Protein AF-A0A0M2U5I4-F1 (afdb_monomer)

Foldseek 3Di:
DDDDDDDPDDDDPDDDALDDDDDDDDDDDPRDGDDDDDDQPDDDDDPPDDDPDPDGDDDDPDPDDPPDDDPPPPPPPPPPDDDD

Structure (mmCIF, N/CA/C/O backbone):
data_AF-A0A0M2U5I4-F1
#
_entry.id   AF-A0A0M2U5I4-F1
#
loop_
_atom_site.group_PDB
_atom_site.id
_atom_site.type_symbol
_atom_site.label_atom_id
_atom_site.label_alt_id
_atom_site.label_comp_id
_atom_site.label_asym_id
_atom_site.label_entity_id
_atom_site.label_seq_id
_atom_site.pdbx_PDB_ins_code
_atom_site.Cartn_x
_atom_site.Cartn_y
_atom_site.Cartn_z
_atom_site.occupancy
_atom_site.B_iso_or_equiv
_atom_site.auth_seq_id
_atom_site.auth_comp_id
_atom_site.auth_asym_id
_atom_site.auth_atom_id
_atom_site.pdbx_PDB_model_num
ATOM 1 N N . MET A 1 1 ? -17.306 -0.562 28.420 1.00 63.91 1 MET A N 1
ATOM 2 C CA . MET A 1 1 ? -18.152 -1.251 27.419 1.00 63.91 1 MET A CA 1
ATOM 3 C C . MET A 1 1 ? -17.450 -2.558 27.071 1.00 63.91 1 MET A C 1
ATOM 5 O O . MET A 1 1 ? -16.229 -2.538 27.008 1.00 63.91 1 MET A O 1
ATOM 9 N N . LYS A 1 2 ? -18.156 -3.691 26.971 1.00 71.31 2 LYS A 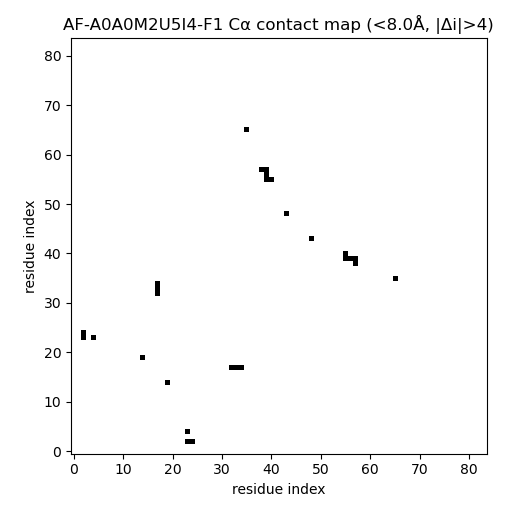N 1
ATOM 10 C CA . LYS A 1 2 ? -17.535 -4.997 26.691 1.00 71.31 2 LYS A CA 1
ATOM 11 C C . LYS A 1 2 ? -17.738 -5.321 25.213 1.00 71.31 2 LYS A C 1
ATOM 13 O O . LYS A 1 2 ? -18.879 -5.489 24.796 1.00 71.31 2 LYS A O 1
ATOM 18 N N . THR A 1 3 ? -16.652 -5.388 24.452 1.00 75.69 3 THR A N 1
ATOM 19 C CA . THR A 1 3 ? -16.677 -5.772 23.036 1.00 75.69 3 THR A CA 1
ATOM 20 C C . THR A 1 3 ? -16.162 -7.200 22.924 1.00 75.69 3 THR A C 1
ATOM 22 O O . THR A 1 3 ? -14.995 -7.462 23.204 1.00 75.69 3 THR A O 1
ATOM 25 N N . GLU A 1 4 ? -17.033 -8.132 22.546 1.00 81.75 4 GLU A N 1
ATOM 26 C CA . GLU A 1 4 ? -16.675 -9.533 22.316 1.00 81.75 4 GLU A CA 1
ATOM 27 C C . GLU A 1 4 ? -16.817 -9.850 20.831 1.00 81.75 4 GLU A C 1
ATOM 29 O O . GLU A 1 4 ? -17.865 -9.609 20.233 1.00 81.75 4 GLU A O 1
ATOM 34 N N . ILE A 1 5 ? -15.753 -10.384 20.229 1.00 76.19 5 ILE A N 1
ATOM 35 C CA . ILE A 1 5 ? -15.743 -10.788 18.823 1.00 76.19 5 ILE A CA 1
ATOM 36 C C . ILE A 1 5 ? -15.350 -12.259 18.754 1.00 76.19 5 ILE A C 1
ATOM 38 O O . ILE A 1 5 ? -14.233 -12.629 19.108 1.00 76.19 5 ILE A O 1
ATOM 42 N N . TYR A 1 6 ? -16.266 -13.091 18.261 1.00 84.19 6 TYR A N 1
ATOM 43 C CA . TYR A 1 6 ? -16.043 -14.518 18.044 1.00 84.19 6 TYR A CA 1
ATOM 44 C C . TYR A 1 6 ? -15.854 -14.784 16.556 1.00 84.19 6 TYR A C 1
ATOM 46 O O . TYR A 1 6 ? -16.809 -14.827 15.782 1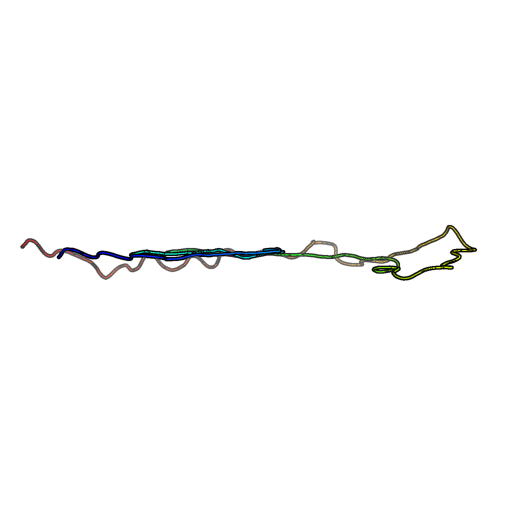.00 84.19 6 TYR A O 1
ATOM 54 N N . LEU A 1 7 ? -14.600 -14.951 16.147 1.00 73.69 7 LEU A N 1
ATOM 55 C CA . LEU A 1 7 ? -14.259 -15.283 14.771 1.00 73.69 7 LEU A CA 1
ATOM 56 C C . LEU A 1 7 ? -14.172 -16.804 14.644 1.00 73.69 7 LEU A C 1
ATOM 58 O O . LEU A 1 7 ? -13.269 -17.422 15.197 1.00 73.69 7 LEU A O 1
ATOM 62 N N . GLY A 1 8 ? -15.113 -17.409 13.916 1.00 87.00 8 GLY A N 1
ATOM 63 C CA . GLY A 1 8 ? -15.117 -18.858 13.689 1.00 87.00 8 GLY A CA 1
ATOM 64 C C . GLY A 1 8 ? -13.896 -19.334 12.894 1.00 87.00 8 GLY A C 1
ATOM 65 O O . GLY A 1 8 ? -13.269 -20.327 13.251 1.00 87.00 8 GLY A O 1
ATOM 66 N N . LYS A 1 9 ? -13.528 -18.618 11.824 1.00 87.25 9 LYS A N 1
ATOM 67 C CA . LYS A 1 9 ? -12.301 -18.869 11.058 1.00 87.25 9 LYS A CA 1
ATOM 68 C C . LYS A 1 9 ? -11.947 -17.654 10.209 1.00 87.25 9 LYS A C 1
ATOM 70 O O . LYS A 1 9 ? -12.804 -17.129 9.505 1.00 87.25 9 LYS A O 1
ATOM 75 N N . VAL A 1 10 ? -10.678 -17.262 10.217 1.00 84.81 10 VAL A N 1
ATOM 76 C CA . VAL A 1 10 ? -10.134 -16.246 9.309 1.00 84.81 10 VAL A CA 1
ATOM 77 C C . VAL A 1 10 ? -8.957 -16.871 8.570 1.00 84.81 10 VAL A C 1
ATOM 79 O O . VAL A 1 10 ? -7.981 -17.280 9.192 1.00 84.81 10 VAL A O 1
ATOM 82 N N . VAL A 1 11 ? -9.071 -17.002 7.248 1.00 89.69 11 VAL A N 1
ATOM 83 C CA . VAL A 1 11 ? -8.006 -17.538 6.388 1.00 89.69 11 VAL A CA 1
ATOM 84 C C . VAL A 1 11 ? -7.587 -16.451 5.420 1.00 89.69 11 VAL A C 1
ATOM 86 O O . VAL A 1 11 ? -8.411 -15.968 4.648 1.00 89.69 11 VAL A O 1
ATOM 89 N N . LEU A 1 12 ? -6.307 -16.091 5.448 1.00 86.19 12 LEU A N 1
ATOM 90 C CA . LEU A 1 12 ? -5.709 -15.204 4.461 1.00 86.19 12 LEU A CA 1
ATOM 91 C C . LEU A 1 12 ? -4.605 -15.951 3.729 1.00 86.19 12 LEU A C 1
ATOM 93 O O . LEU A 1 12 ? -3.701 -16.501 4.350 1.00 86.19 12 LEU A O 1
ATOM 97 N N . SER A 1 13 ? -4.686 -15.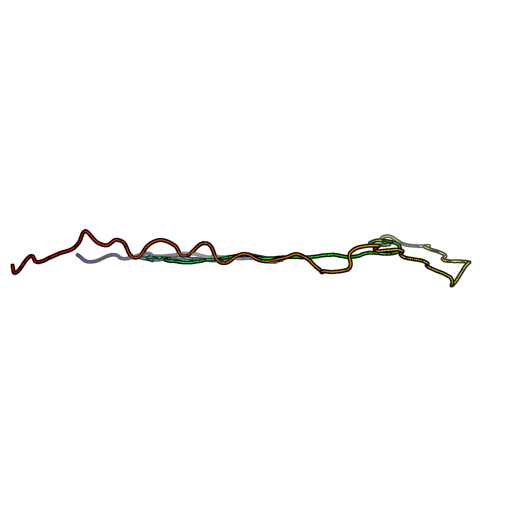949 2.403 1.00 88.88 13 SER A N 1
ATOM 98 C CA . SER A 1 13 ? -3.689 -16.586 1.541 1.00 88.88 13 SER A CA 1
ATOM 99 C C . SER A 1 13 ? -2.501 -15.671 1.252 1.00 88.88 13 SER A C 1
ATOM 101 O O . SER A 1 13 ? -1.388 -16.154 1.084 1.00 88.88 13 SER A O 1
ATOM 103 N N . SER A 1 14 ? -2.712 -14.353 1.216 1.00 88.50 14 SER A N 1
ATOM 104 C CA . SER A 1 14 ? -1.629 -13.369 1.136 1.00 88.50 14 SER A CA 1
ATOM 105 C C . SER A 1 14 ? -2.134 -11.968 1.457 1.00 88.50 14 SER A C 1
ATOM 107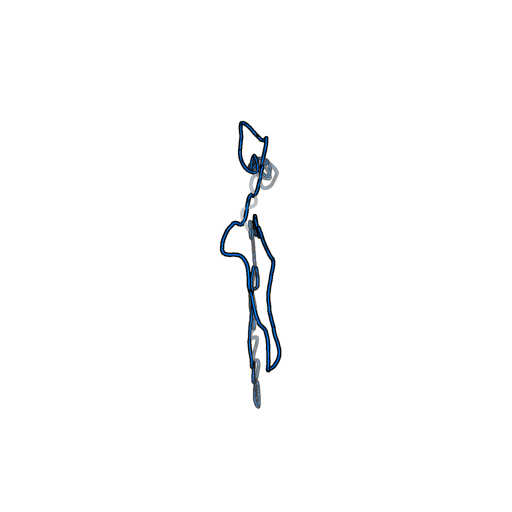 O O . SER A 1 14 ? -3.244 -11.609 1.064 1.00 88.50 14 SER A O 1
ATOM 109 N N . VAL A 1 15 ? -1.283 -11.164 2.086 1.00 85.81 15 VAL A N 1
ATOM 110 C CA . VAL A 1 15 ? -1.470 -9.723 2.270 1.00 85.81 15 VAL A CA 1
ATOM 111 C C . VAL A 1 15 ? -0.214 -9.057 1.727 1.00 85.81 15 VAL A C 1
ATOM 113 O O . VAL A 1 15 ? 0.843 -9.150 2.343 1.00 85.81 15 VAL A O 1
ATOM 116 N N . ASN A 1 16 ? -0.306 -8.462 0.538 1.00 83.62 16 ASN A N 1
ATOM 117 C CA . ASN A 1 16 ? 0.873 -8.021 -0.207 1.00 83.62 16 ASN A CA 1
ATOM 118 C C . ASN A 1 16 ? 0.875 -6.514 -0.403 1.00 83.62 16 ASN A C 1
ATOM 120 O O . ASN A 1 16 ? -0.110 -5.976 -0.899 1.00 83.62 16 ASN A O 1
ATOM 124 N N . ASN A 1 17 ? 2.031 -5.915 -0.099 1.00 82.25 17 ASN A N 1
ATOM 125 C CA . ASN A 1 17 ? 2.361 -4.490 -0.124 1.00 82.25 17 ASN A CA 1
ATOM 126 C C . ASN A 1 17 ? 1.373 -3.620 0.656 1.00 82.25 17 ASN A C 1
ATOM 128 O O . ASN A 1 17 ? 0.171 -3.664 0.431 1.00 82.25 17 ASN A O 1
ATOM 132 N N . ASN A 1 18 ? 1.892 -2.726 1.502 1.00 81.56 18 ASN A N 1
ATOM 133 C CA . ASN A 1 18 ? 1.105 -1.586 1.973 1.00 81.56 18 ASN A CA 1
ATOM 134 C C . ASN A 1 18 ? -0.251 -1.949 2.595 1.00 81.56 18 ASN A C 1
ATOM 136 O O . ASN A 1 18 ? -1.265 -1.311 2.318 1.00 81.56 18 ASN A O 1
ATOM 140 N N . ALA A 1 19 ? -0.295 -3.007 3.391 1.00 85.50 19 ALA A N 1
ATOM 141 C CA . ALA A 1 19 ? -1.555 -3.533 3.875 1.00 85.50 19 ALA A CA 1
ATOM 142 C C . ALA A 1 19 ? -1.499 -3.784 5.378 1.00 85.50 19 ALA A C 1
ATOM 144 O O . ALA A 1 19 ? -0.444 -4.057 5.948 1.00 85.50 19 ALA A O 1
ATOM 145 N N . GLY A 1 20 ? -2.661 -3.662 6.010 1.00 86.44 20 GLY A N 1
ATOM 146 C CA . GLY A 1 20 ? -2.870 -3.935 7.422 1.00 86.44 20 GLY A CA 1
ATOM 147 C C . GLY A 1 20 ? -4.123 -4.781 7.587 1.00 86.44 20 GLY A C 1
ATOM 148 O O . GLY A 1 20 ? -5.146 -4.503 6.963 1.00 86.44 20 GLY A O 1
ATOM 149 N N . LEU A 1 21 ? -4.034 -5.816 8.419 1.00 86.56 21 LEU A N 1
ATOM 150 C CA . LEU A 1 21 ? -5.181 -6.604 8.855 1.00 86.56 21 LEU A CA 1
ATOM 151 C C . LEU A 1 21 ? -5.500 -6.211 10.294 1.00 86.56 21 LEU A C 1
ATOM 153 O O . LEU A 1 21 ? -4.683 -6.422 11.187 1.00 86.56 21 LEU A O 1
ATOM 157 N N . LEU A 1 22 ? -6.673 -5.624 10.504 1.00 87.81 22 LEU A N 1
ATOM 158 C CA . LEU A 1 22 ? -7.066 -5.036 11.780 1.00 87.81 22 LEU A CA 1
ATOM 159 C C . LEU A 1 22 ? -8.407 -5.632 12.199 1.00 87.81 22 LEU A C 1
ATOM 161 O O . LEU A 1 22 ? -9.370 -5.586 11.436 1.00 87.81 22 LEU A O 1
ATOM 165 N N . TYR A 1 23 ? -8.455 -6.213 13.395 1.00 82.56 23 TYR A N 1
ATOM 166 C CA . TYR A 1 23 ? -9.653 -6.824 13.968 1.00 82.56 23 TYR A CA 1
ATOM 167 C C . TYR A 1 23 ? -9.788 -6.420 15.436 1.00 82.56 23 TYR A C 1
ATOM 169 O O . TYR A 1 23 ? -8.787 -6.162 16.104 1.00 82.56 23 TYR A O 1
ATOM 177 N N . GLY A 1 24 ? -11.016 -6.373 15.951 1.00 82.50 24 GLY A N 1
ATOM 178 C CA . GLY A 1 24 ? -11.267 -5.803 17.275 1.00 82.50 24 GLY A CA 1
ATOM 179 C C . GLY A 1 24 ? -11.435 -4.289 17.241 1.00 82.50 24 GLY A C 1
ATOM 180 O O . GLY A 1 24 ? -11.560 -3.674 16.181 1.00 82.50 24 GLY A O 1
ATOM 181 N N . GLU A 1 25 ? -11.436 -3.688 18.422 1.00 84.44 25 GLU A N 1
ATOM 182 C CA . GLU A 1 25 ? -11.487 -2.239 18.580 1.00 84.44 25 GLU A CA 1
ATOM 183 C C . GLU A 1 25 ? -10.097 -1.649 18.324 1.00 84.44 25 GLU A C 1
ATOM 185 O O . GLU A 1 25 ? -9.146 -1.938 19.046 1.00 84.44 25 GLU A O 1
ATOM 190 N N . ASN A 1 26 ? -9.962 -0.852 17.263 1.00 83.50 26 ASN A N 1
ATOM 191 C CA . ASN A 1 26 ? -8.681 -0.288 16.854 1.00 83.50 26 ASN A CA 1
ATOM 192 C C . ASN A 1 26 ? -8.821 1.197 16.533 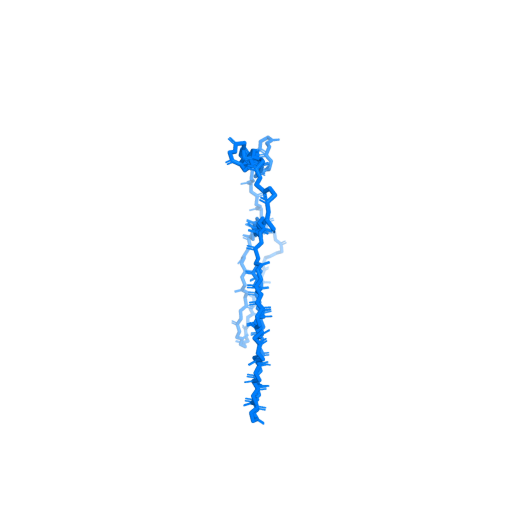1.00 83.50 26 ASN A C 1
ATOM 194 O O . ASN A 1 26 ? -9.755 1.612 15.852 1.00 83.50 26 ASN A O 1
ATOM 198 N N . THR A 1 27 ? -7.836 1.983 16.963 1.00 88.25 27 THR A N 1
ATOM 199 C CA . THR A 1 27 ? -7.680 3.382 16.553 1.00 88.25 27 THR A CA 1
ATOM 200 C C . THR A 1 27 ? -6.347 3.533 15.832 1.00 88.25 27 THR A C 1
ATOM 202 O O . THR A 1 27 ? -5.293 3.552 16.462 1.00 88.25 27 THR A O 1
ATOM 205 N N . LEU A 1 28 ? -6.384 3.650 14.503 1.00 83.75 28 LEU A N 1
ATOM 206 C CA . LEU A 1 28 ? -5.191 3.908 13.698 1.00 83.75 28 LEU A CA 1
ATOM 207 C C . LEU A 1 28 ? -5.037 5.408 13.487 1.00 83.75 28 LEU A C 1
ATOM 209 O O . LEU A 1 28 ? -5.836 6.031 12.791 1.00 83.75 28 LEU A O 1
ATOM 213 N N . ARG A 1 29 ? -3.980 5.986 14.054 1.00 84.50 29 ARG A N 1
ATOM 214 C CA . ARG A 1 29 ? -3.595 7.382 13.821 1.00 84.50 29 ARG A CA 1
ATOM 215 C C . ARG A 1 29 ? -2.238 7.418 13.135 1.00 84.50 29 ARG A C 1
ATOM 217 O O . ARG A 1 29 ? -1.327 6.703 13.532 1.00 84.50 29 ARG A O 1
ATOM 224 N N . GLY A 1 30 ? -2.111 8.246 12.101 1.00 76.38 30 GLY A N 1
ATOM 225 C CA . GLY A 1 30 ? -0.838 8.447 11.403 1.00 76.38 30 GLY A CA 1
ATOM 226 C C . GLY A 1 30 ? -0.358 7.260 10.561 1.00 76.38 30 GLY A C 1
ATOM 227 O O . GLY A 1 30 ? 0.810 7.236 10.186 1.00 76.38 30 GLY A O 1
ATOM 228 N N . TRP A 1 31 ? -1.224 6.291 10.243 1.00 83.38 31 TRP A N 1
ATOM 229 C CA . TRP A 1 31 ? -0.863 5.198 9.339 1.00 83.38 31 TRP A CA 1
ATOM 230 C C . TRP A 1 31 ? -0.520 5.758 7.954 1.00 83.38 31 TRP A C 1
ATOM 232 O O . TRP A 1 31 ? -1.349 6.407 7.314 1.00 83.38 31 TRP A O 1
ATOM 242 N N . GLN A 1 32 ? 0.711 5.522 7.501 1.00 77.56 32 GLN A N 1
ATOM 243 C CA . GLN A 1 32 ? 1.199 5.970 6.204 1.00 77.56 32 GLN A CA 1
ATOM 244 C C . GLN A 1 32 ? 1.862 4.823 5.461 1.00 77.56 32 GLN A C 1
ATOM 246 O O . GLN A 1 32 ? 2.577 4.001 6.026 1.00 77.56 32 GLN A O 1
ATOM 251 N N . ILE A 1 33 ? 1.637 4.820 4.160 1.00 80.38 33 ILE A N 1
ATOM 252 C CA . ILE A 1 33 ? 2.084 3.804 3.227 1.00 80.38 33 ILE A CA 1
ATOM 253 C C . ILE A 1 33 ? 2.844 4.518 2.113 1.00 80.38 33 ILE A C 1
ATOM 255 O O . ILE A 1 33 ? 2.388 5.552 1.622 1.00 80.38 33 ILE A O 1
ATOM 259 N N . ARG A 1 34 ? 3.998 3.981 1.712 1.00 76.88 34 ARG A N 1
ATOM 260 C CA . ARG A 1 34 ? 4.837 4.555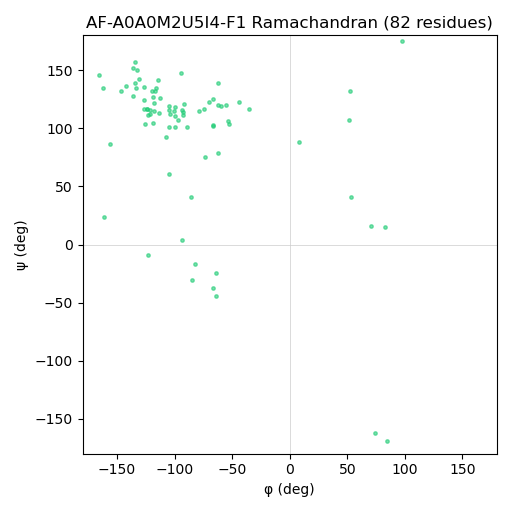 0.653 1.00 76.88 34 ARG A CA 1
ATOM 261 C C . ARG A 1 34 ? 5.433 3.426 -0.177 1.00 76.88 34 ARG A C 1
ATOM 263 O O . ARG A 1 34 ? 5.898 2.431 0.370 1.00 76.88 34 ARG A O 1
ATOM 270 N N . THR A 1 35 ? 5.438 3.571 -1.495 1.00 78.00 35 THR A N 1
ATOM 271 C CA . THR A 1 35 ? 6.085 2.609 -2.395 1.00 78.00 35 THR A CA 1
ATOM 272 C C . THR A 1 35 ? 6.652 3.336 -3.595 1.00 78.00 35 THR A C 1
ATOM 274 O O . THR A 1 35 ? 5.938 4.106 -4.232 1.00 78.00 35 THR A O 1
ATOM 277 N N . LYS A 1 36 ? 7.911 3.037 -3.917 1.00 76.62 36 LYS A N 1
ATOM 278 C CA . LYS A 1 36 ? 8.488 3.253 -5.242 1.00 76.62 36 LYS A CA 1
ATOM 279 C C . LYS A 1 36 ? 8.813 1.891 -5.839 1.00 76.62 36 LYS A C 1
ATOM 281 O O . LYS A 1 36 ? 9.251 0.990 -5.127 1.00 76.62 36 LYS A O 1
ATOM 286 N N . GLY A 1 37 ? 8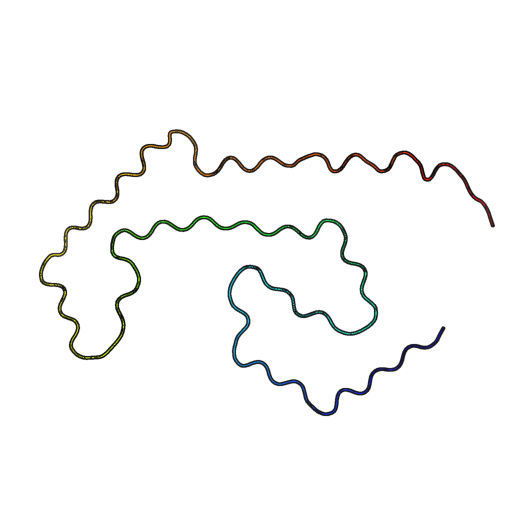.582 1.744 -7.136 1.00 75.88 37 GLY A N 1
ATOM 287 C CA . GLY A 1 37 ? 8.954 0.557 -7.886 1.00 75.88 37 GLY A CA 1
ATOM 288 C C . GLY A 1 37 ? 9.572 0.961 -9.212 1.00 75.88 37 GLY A C 1
ATOM 289 O O . GLY A 1 37 ? 8.959 1.708 -9.965 1.00 75.88 37 GLY A O 1
ATOM 290 N N . ASN A 1 38 ? 10.752 0.415 -9.492 1.00 66.88 38 ASN A N 1
ATOM 291 C CA . ASN A 1 38 ? 11.480 0.608 -10.736 1.00 66.88 38 ASN A CA 1
ATOM 292 C C . ASN A 1 38 ? 11.732 -0.773 -11.340 1.00 66.88 38 ASN A C 1
ATOM 294 O O . ASN A 1 38 ? 12.471 -1.576 -10.772 1.00 66.88 38 ASN A O 1
ATOM 298 N N . ALA A 1 39 ? 11.091 -1.082 -12.464 1.00 69.69 39 ALA A N 1
ATOM 299 C CA . ALA A 1 39 ? 11.248 -2.372 -13.121 1.00 69.69 39 ALA A CA 1
ATOM 300 C C . ALA A 1 39 ? 11.755 -2.161 -14.546 1.00 69.69 39 ALA A C 1
ATOM 302 O O . ALA A 1 39 ? 11.030 -1.650 -15.390 1.00 69.69 39 ALA A O 1
ATOM 303 N N . ALA A 1 40 ? 12.993 -2.582 -14.811 1.00 68.38 40 ALA A N 1
ATOM 304 C CA . ALA A 1 40 ? 13.594 -2.453 -16.138 1.00 68.38 40 ALA A CA 1
ATOM 305 C C . ALA A 1 40 ? 12.900 -3.341 -17.191 1.00 68.38 40 ALA A C 1
ATOM 307 O O . ALA A 1 40 ? 12.729 -2.925 -18.328 1.00 68.38 40 ALA A O 1
ATOM 308 N N . LEU A 1 41 ? 12.487 -4.555 -16.803 1.00 74.81 41 LEU A N 1
ATOM 309 C CA . LEU A 1 41 ? 11.829 -5.533 -17.685 1.00 74.81 41 LEU A CA 1
ATOM 310 C C . LEU A 1 41 ? 10.446 -5.988 -17.164 1.00 74.81 41 LEU A C 1
ATOM 312 O O . LEU A 1 41 ? 9.707 -6.669 -17.868 1.00 74.81 41 LEU A O 1
ATOM 316 N N . GLY A 1 42 ? 10.071 -5.617 -15.934 1.00 75.75 42 GLY A N 1
ATOM 317 C CA . GLY A 1 42 ? 8.815 -6.051 -15.309 1.00 75.75 42 GLY A CA 1
ATOM 318 C C . GLY A 1 42 ? 8.817 -7.511 -14.834 1.00 75.75 42 GLY A C 1
ATOM 319 O O . GLY A 1 42 ? 9.866 -8.123 -14.634 1.00 75.75 42 GLY A O 1
ATOM 320 N N . ARG A 1 43 ? 7.618 -8.067 -14.604 1.00 77.94 43 ARG A N 1
ATOM 321 C CA . ARG A 1 43 ? 7.417 -9.443 -14.115 1.00 77.94 43 ARG A CA 1
ATOM 322 C C . ARG A 1 43 ? 7.217 -10.404 -15.293 1.00 77.94 43 ARG A C 1
ATOM 324 O O . ARG A 1 43 ? 6.188 -10.330 -15.957 1.00 77.94 43 ARG A O 1
ATOM 331 N N . VAL A 1 44 ? 8.130 -11.352 -15.496 1.00 78.12 44 VAL A N 1
ATOM 332 C CA . VAL A 1 44 ? 8.002 -12.433 -16.495 1.00 78.12 44 VAL A CA 1
ATOM 333 C C . VAL A 1 44 ? 7.349 -13.651 -15.834 1.00 78.12 44 VAL A C 1
ATOM 335 O O . VAL A 1 44 ? 7.867 -14.144 -14.839 1.00 78.12 44 VAL A O 1
ATOM 338 N N . ASN A 1 45 ? 6.196 -14.110 -16.334 1.00 85.62 45 ASN A N 1
ATOM 339 C CA . ASN A 1 45 ? 5.437 -15.224 -15.738 1.00 85.62 45 ASN A CA 1
ATOM 340 C C . ASN A 1 45 ? 4.965 -16.213 -16.806 1.00 85.62 45 ASN A C 1
ATOM 342 O O . ASN A 1 45 ? 4.809 -15.829 -17.962 1.00 85.62 45 ASN A O 1
ATOM 346 N N . GLY A 1 46 ? 4.693 -17.455 -16.400 1.00 84.81 46 GLY A N 1
ATOM 347 C CA . GLY A 1 46 ? 4.304 -18.556 -17.288 1.00 84.81 46 GLY A CA 1
ATOM 348 C C . GLY A 1 46 ? 5.481 -19.460 -17.670 1.00 84.81 46 GLY A C 1
ATOM 349 O O . GLY A 1 46 ? 6.629 -19.184 -17.313 1.00 84.81 46 GLY A O 1
ATOM 350 N N . ASP A 1 47 ? 5.186 -20.533 -18.399 1.00 87.12 47 ASP A N 1
ATOM 351 C CA . ASP A 1 47 ? 6.169 -21.542 -18.803 1.00 87.12 47 ASP A CA 1
ATOM 352 C C . ASP A 1 47 ? 6.736 -21.243 -20.201 1.00 87.12 47 ASP A C 1
ATOM 354 O O . ASP A 1 47 ? 6.042 -20.707 -21.063 1.00 87.12 47 ASP A O 1
ATOM 358 N N . GLY A 1 48 ? 8.006 -21.584 -20.445 1.00 83.06 48 GLY A N 1
ATOM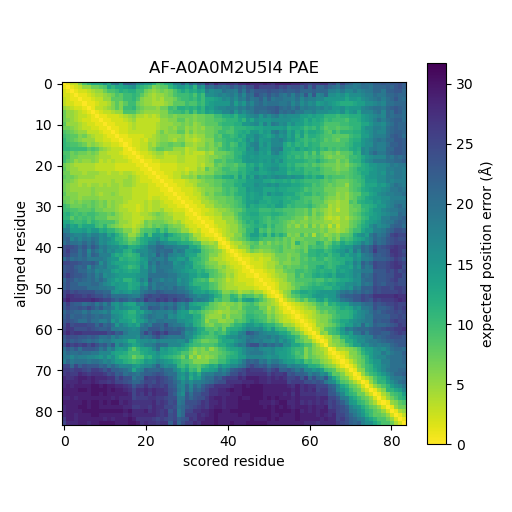 359 C CA . GLY A 1 48 ? 8.651 -21.398 -21.757 1.00 83.06 48 GLY A CA 1
ATOM 360 C C . GLY A 1 48 ? 9.209 -19.994 -22.030 1.00 83.06 48 GLY A C 1
ATOM 361 O O . GLY A 1 48 ? 9.532 -19.669 -23.170 1.00 83.06 48 GLY A O 1
ATOM 362 N N . ASN A 1 49 ? 9.350 -19.158 -21.000 1.00 82.88 49 ASN A N 1
ATOM 363 C CA . ASN A 1 49 ? 9.942 -17.829 -21.137 1.00 82.88 49 ASN A CA 1
ATOM 364 C C . ASN A 1 49 ? 11.438 -17.907 -21.494 1.00 82.88 49 ASN A C 1
ATOM 366 O O . ASN A 1 49 ? 12.228 -18.501 -20.761 1.00 82.88 49 ASN A O 1
ATOM 370 N N . LEU A 1 50 ? 11.838 -17.256 -22.591 1.00 80.81 50 LEU A N 1
ATOM 371 C CA . LEU A 1 50 ? 13.231 -17.154 -23.035 1.00 80.81 50 LEU A CA 1
ATOM 372 C C . LEU A 1 50 ? 13.650 -15.685 -23.126 1.00 80.81 50 LEU A C 1
ATOM 374 O O . LEU A 1 50 ? 13.148 -14.934 -23.958 1.00 80.81 50 LEU A O 1
ATOM 378 N N . ILE A 1 51 ? 14.617 -15.285 -22.300 1.00 76.44 51 ILE A N 1
ATOM 379 C CA . ILE A 1 51 ? 15.247 -13.963 -22.376 1.00 76.44 51 ILE A CA 1
ATOM 380 C C . ILE A 1 51 ? 16.580 -14.125 -23.109 1.00 76.44 51 ILE A C 1
ATOM 382 O O . ILE A 1 51 ? 17.569 -14.585 -22.540 1.00 76.44 51 ILE A O 1
ATOM 386 N N . ALA A 1 52 ? 16.596 -13.771 -24.393 1.00 73.81 52 ALA A N 1
ATOM 387 C CA . ALA A 1 52 ? 17.757 -13.958 -25.265 1.00 73.81 52 ALA A CA 1
ATOM 388 C C . ALA A 1 52 ? 18.824 -12.849 -25.135 1.00 73.81 52 ALA A C 1
ATOM 390 O O . ALA A 1 52 ? 19.968 -13.052 -25.535 1.00 73.81 52 ALA A O 1
ATOM 391 N N . SER A 1 53 ? 18.477 -11.693 -24.555 1.00 72.31 53 SER A N 1
ATOM 392 C CA . SER A 1 53 ? 19.387 -10.561 -24.329 1.00 72.31 53 SER A CA 1
ATOM 393 C C . SER A 1 53 ? 19.493 -10.237 -22.841 1.00 72.31 53 SER A C 1
ATOM 395 O O . SER A 1 53 ? 18.485 -10.124 -22.152 1.00 72.31 53 SER A O 1
ATOM 397 N N . ARG A 1 54 ? 20.722 -10.077 -22.337 1.00 62.72 54 ARG A N 1
ATOM 398 C CA . ARG A 1 54 ? 21.009 -9.807 -20.914 1.00 62.72 54 ARG A CA 1
ATOM 399 C C . ARG A 1 54 ? 21.125 -8.315 -20.587 1.00 62.72 54 ARG A C 1
ATOM 401 O O . ARG A 1 54 ? 21.479 -7.971 -19.463 1.00 62.72 54 ARG A O 1
ATOM 408 N N . LEU A 1 55 ? 20.890 -7.438 -21.562 1.00 75.50 55 LEU A N 1
ATOM 409 C CA . LEU A 1 55 ? 21.054 -5.997 -21.392 1.00 75.50 55 LEU A CA 1
ATOM 410 C C . LEU A 1 55 ? 19.701 -5.341 -21.138 1.00 75.50 55 LEU A C 1
ATOM 412 O O . LEU A 1 55 ? 18.870 -5.256 -22.037 1.00 75.50 55 LEU A O 1
ATOM 416 N N . ASN A 1 56 ? 19.519 -4.855 -19.913 1.00 71.56 56 ASN A N 1
ATOM 417 C CA . ASN A 1 56 ? 18.367 -4.065 -19.503 1.00 71.56 56 ASN A CA 1
ATOM 418 C C . ASN A 1 56 ? 18.858 -2.683 -19.081 1.00 71.56 56 ASN A C 1
ATOM 420 O O . ASN A 1 56 ? 19.589 -2.563 -18.099 1.00 71.56 56 ASN A O 1
ATOM 424 N N . PHE A 1 57 ? 18.457 -1.653 -19.822 1.00 67.38 57 PHE A N 1
ATOM 425 C CA . PHE A 1 57 ? 18.742 -0.263 -19.484 1.00 67.38 57 PHE A CA 1
ATOM 426 C C . PHE A 1 57 ? 17.478 0.382 -18.932 1.00 67.38 57 PHE A C 1
ATOM 428 O O . PHE A 1 57 ? 16.466 0.464 -19.623 1.00 67.38 57 PHE A O 1
ATOM 435 N N . LEU A 1 58 ? 17.552 0.849 -17.690 1.00 69.25 58 LEU A N 1
ATOM 436 C CA . LEU A 1 58 ? 16.527 1.686 -17.088 1.00 69.25 58 LEU A CA 1
ATOM 437 C C . LEU A 1 58 ? 17.139 3.064 -16.855 1.00 69.25 58 LEU A C 1
ATOM 439 O O . LEU A 1 58 ? 18.065 3.198 -16.060 1.00 69.25 58 LEU A O 1
ATOM 443 N N . ASN A 1 59 ? 16.649 4.064 -17.583 1.00 70.94 59 ASN A N 1
ATOM 444 C CA . ASN A 1 59 ? 17.031 5.455 -17.384 1.00 70.94 59 ASN A CA 1
ATOM 445 C C . ASN A 1 59 ? 15.965 6.119 -16.504 1.00 70.94 59 ASN A C 1
ATOM 447 O O . ASN A 1 59 ? 14.855 6.342 -16.982 1.00 70.94 59 ASN A O 1
ATOM 451 N N . ASP A 1 60 ? 16.296 6.389 -15.241 1.00 65.88 60 ASP A N 1
ATOM 452 C CA . ASP A 1 60 ? 15.463 7.138 -14.287 1.00 65.88 60 ASP A CA 1
ATOM 453 C C . ASP A 1 60 ? 16.123 8.517 -14.086 1.00 65.88 60 ASP A C 1
ATOM 455 O O . ASP A 1 60 ? 17.103 8.621 -13.348 1.00 65.88 60 ASP A O 1
ATOM 459 N N . PRO A 1 61 ? 15.735 9.554 -14.857 1.00 60.81 61 PRO A N 1
ATOM 460 C CA . PRO A 1 61 ? 16.421 10.844 -14.863 1.00 60.81 61 PRO A CA 1
ATOM 461 C C . PRO A 1 61 ? 15.916 11.788 -13.758 1.00 60.81 61 PRO A C 1
ATOM 463 O O . PRO A 1 61 ? 15.736 12.986 -13.992 1.00 60.81 61 PRO A O 1
ATOM 466 N N . ASP A 1 62 ? 15.672 11.279 -12.554 1.00 67.31 62 ASP A N 1
ATOM 467 C CA . ASP A 1 62 ? 15.340 12.071 -11.375 1.00 67.31 62 ASP A CA 1
ATOM 468 C C . ASP A 1 62 ? 16.578 12.260 -10.469 1.00 67.31 62 ASP A C 1
ATOM 470 O O . ASP A 1 62 ? 17.152 11.323 -9.928 1.00 67.31 62 ASP A O 1
ATOM 474 N N . ILE A 1 63 ? 17.013 13.516 -10.270 1.00 63.06 63 ILE A N 1
ATOM 475 C CA . ILE A 1 63 ? 18.110 13.860 -9.328 1.00 63.06 63 ILE A CA 1
ATOM 476 C C . ILE A 1 63 ? 17.714 13.521 -7.876 1.00 63.06 63 ILE A C 1
ATOM 478 O O . ILE A 1 63 ? 18.572 13.286 -7.025 1.00 63.06 63 ILE A O 1
ATOM 482 N N . PHE A 1 64 ? 16.409 13.486 -7.597 1.00 64.31 64 PHE A N 1
ATOM 483 C CA . PHE A 1 64 ? 15.835 13.120 -6.309 1.00 64.31 64 PHE A CA 1
ATOM 484 C C . PHE A 1 64 ? 14.796 12.016 -6.504 1.00 64.31 64 PHE A C 1
ATOM 486 O O . PHE A 1 64 ? 13.753 12.258 -7.108 1.00 64.31 64 PHE A O 1
ATOM 493 N N . ASP A 1 65 ? 15.052 10.842 -5.931 1.00 67.69 65 ASP A N 1
ATOM 494 C CA . ASP A 1 65 ? 14.060 9.776 -5.805 1.00 67.69 65 ASP A CA 1
ATOM 495 C C . ASP A 1 65 ? 12.872 10.254 -4.939 1.00 67.69 65 ASP A C 1
ATOM 497 O O . ASP A 1 65 ? 13.095 10.956 -3.949 1.00 67.69 65 ASP A O 1
ATOM 501 N N . THR A 1 66 ? 11.634 9.906 -5.336 1.00 71.94 66 THR A N 1
ATOM 502 C CA . THR A 1 66 ? 10.346 10.096 -4.633 1.00 71.94 66 THR A CA 1
ATOM 503 C C . THR A 1 66 ? 10.474 10.946 -3.379 1.00 71.94 66 THR A C 1
ATOM 505 O O . THR A 1 66 ? 10.677 10.442 -2.273 1.00 71.94 66 THR A O 1
ATOM 508 N N . VAL A 1 67 ? 10.347 12.262 -3.538 1.00 71.12 67 VAL A N 1
ATOM 509 C CA . VAL A 1 67 ? 10.427 13.187 -2.407 1.00 71.12 67 VAL A CA 1
ATOM 510 C C . VAL A 1 67 ? 9.232 12.945 -1.503 1.00 71.12 67 VAL A C 1
ATOM 512 O O . VAL A 1 67 ? 8.121 13.395 -1.801 1.00 71.12 67 VAL A O 1
ATOM 515 N N . ILE A 1 68 ? 9.444 12.260 -0.377 1.00 71.50 68 ILE A N 1
ATOM 516 C CA . ILE A 1 68 ? 8.339 12.044 0.538 1.00 71.50 68 ILE A CA 1
ATOM 517 C C . ILE A 1 68 ? 8.238 13.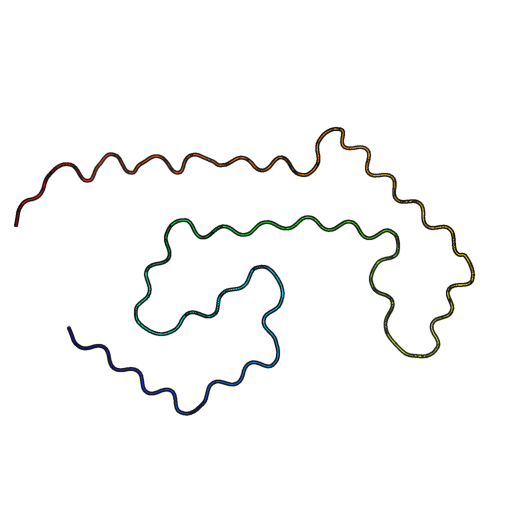183 1.544 1.00 71.50 68 ILE A C 1
ATOM 519 O O . ILE A 1 68 ? 8.941 13.234 2.552 1.00 71.50 68 ILE A O 1
ATOM 523 N N . LYS A 1 69 ? 7.291 14.082 1.289 1.00 71.56 69 LYS A N 1
ATOM 524 C CA . LYS A 1 69 ? 6.933 15.136 2.232 1.00 71.56 69 LYS A CA 1
ATOM 525 C C . LYS A 1 69 ? 6.133 14.526 3.376 1.00 71.56 69 LYS A C 1
ATOM 527 O O . LYS A 1 69 ? 5.016 14.052 3.180 1.00 71.56 69 LYS A O 1
ATOM 532 N N . THR A 1 70 ? 6.663 14.585 4.592 1.00 66.06 70 THR A N 1
ATOM 533 C CA . THR A 1 70 ? 5.794 14.614 5.766 1.00 66.06 70 THR A CA 1
ATOM 534 C C . THR A 1 70 ? 5.048 15.937 5.697 1.00 66.06 70 THR A C 1
ATOM 536 O O . THR A 1 70 ? 5.611 16.989 5.992 1.00 66.06 70 THR A O 1
ATOM 539 N N . GLN A 1 71 ? 3.785 15.920 5.271 1.00 55.22 71 GLN A N 1
ATOM 540 C CA . GLN A 1 71 ? 2.909 16.970 5.763 1.00 55.22 71 GLN A CA 1
ATOM 541 C C . GLN A 1 71 ? 2.929 16.791 7.274 1.00 55.22 71 GLN A C 1
ATOM 543 O O . GLN A 1 71 ? 2.615 15.701 7.762 1.00 55.22 71 GLN A O 1
ATOM 548 N N . ASN A 1 72 ? 3.382 17.814 7.999 1.00 51.59 72 ASN A N 1
ATOM 549 C CA . ASN A 1 72 ? 3.018 17.928 9.395 1.00 51.59 72 ASN A CA 1
ATOM 550 C C . ASN A 1 72 ? 1.497 17.830 9.365 1.00 51.59 72 ASN A C 1
ATOM 552 O O . ASN A 1 72 ? 0.827 18.751 8.903 1.00 51.59 72 ASN A O 1
ATOM 556 N N . CYS A 1 73 ? 0.955 16.671 9.744 1.00 49.09 73 CYS A N 1
ATOM 557 C CA . CYS A 1 73 ? -0.397 16.644 10.251 1.00 49.09 73 CYS A CA 1
ATOM 558 C C . CYS A 1 73 ? -0.315 17.678 11.354 1.00 49.09 73 CYS A C 1
ATOM 560 O O . CYS A 1 73 ? 0.432 17.459 12.313 1.00 49.09 73 CYS A O 1
ATOM 562 N N . ASN A 1 74 ? -0.897 18.858 11.121 1.00 44.41 74 ASN A N 1
ATOM 563 C CA . ASN A 1 74 ? -0.955 19.881 12.138 1.00 44.41 74 ASN A CA 1
ATOM 564 C C . ASN A 1 74 ? -1.348 19.133 13.396 1.00 44.41 74 ASN A C 1
ATOM 566 O O . ASN A 1 74 ? -2.348 18.408 13.396 1.00 44.41 74 ASN A O 1
ATOM 570 N N . GLN A 1 75 ? -0.502 19.244 14.422 1.00 47.06 75 GLN A N 1
ATOM 571 C CA . GLN A 1 75 ? -0.951 19.053 15.782 1.00 47.06 75 GLN A CA 1
ATOM 572 C C . GLN A 1 75 ? -2.360 19.622 15.801 1.00 47.06 75 GLN A C 1
ATOM 574 O O . GLN A 1 75 ? -2.551 20.788 15.444 1.00 47.06 75 GLN A O 1
ATOM 579 N N . ALA A 1 76 ? -3.342 18.765 16.066 1.00 43.38 76 ALA A N 1
ATOM 580 C CA . ALA A 1 76 ? -4.679 19.207 16.373 1.00 43.38 76 ALA A CA 1
ATOM 581 C C . ALA A 1 76 ? -4.545 20.031 17.659 1.00 43.38 76 ALA A C 1
ATOM 583 O O . ALA A 1 76 ? -4.747 19.547 18.765 1.00 43.38 76 ALA A O 1
ATOM 584 N N . GLY A 1 77 ? -4.096 21.274 17.516 1.00 49.09 77 GLY A N 1
ATOM 585 C CA . GLY A 1 77 ? -4.216 22.314 18.504 1.00 49.09 77 GLY A CA 1
ATOM 586 C C . GLY A 1 77 ? -5.669 22.732 18.484 1.00 49.09 77 GLY A C 1
ATOM 587 O O . GLY A 1 77 ? -6.011 23.735 17.872 1.00 49.09 77 GLY A O 1
ATOM 588 N N . SER A 1 78 ? -6.527 21.897 19.064 1.00 49.09 78 SER A N 1
ATOM 589 C CA . SER A 1 78 ? -7.795 22.326 19.655 1.00 49.09 78 SER A CA 1
ATOM 590 C C . SER A 1 78 ? -8.397 21.311 20.630 1.00 49.09 78 SER A C 1
ATOM 592 O O . SER A 1 78 ? -9.569 21.436 20.931 1.00 49.09 78 SER A O 1
ATOM 594 N N . ASP A 1 79 ? -7.614 20.412 21.237 1.00 50.28 79 ASP A N 1
ATOM 595 C CA . ASP A 1 79 ? -8.051 19.772 22.489 1.00 50.28 79 ASP A CA 1
ATOM 596 C C . ASP A 1 79 ? -7.281 20.391 23.661 1.00 50.28 79 ASP A C 1
ATOM 598 O O . ASP A 1 79 ? -6.510 19.759 24.383 1.00 50.28 79 ASP A O 1
ATOM 602 N N . SER A 1 80 ? -7.478 21.702 23.804 1.00 50.34 80 SER A N 1
ATOM 603 C CA . SER A 1 80 ? -7.249 22.414 25.053 1.00 50.34 80 SER A CA 1
ATOM 604 C C . SER A 1 80 ? -8.324 21.986 26.053 1.00 50.34 80 SER A C 1
ATOM 606 O O . SER A 1 80 ? -9.503 22.185 25.796 1.00 50.34 80 SER A O 1
ATOM 608 N N . ALA A 1 81 ? -7.884 21.470 27.200 1.00 47.12 81 ALA A N 1
ATOM 609 C CA . ALA A 1 81 ? -8.573 21.473 28.493 1.00 47.12 81 ALA A CA 1
ATOM 610 C C . ALA A 1 81 ? -10.029 20.959 28.553 1.00 47.12 81 ALA A C 1
ATOM 612 O O . ALA A 1 81 ? -10.988 21.673 28.277 1.00 47.12 81 ALA A O 1
ATOM 613 N N . GLY A 1 82 ? -10.191 19.767 29.127 1.00 37.38 82 GLY A N 1
ATOM 614 C CA . GLY A 1 82 ? -11.466 19.304 29.664 1.00 37.38 82 GLY A CA 1
ATOM 615 C C . GLY A 1 82 ? -11.250 18.245 30.734 1.00 37.38 82 GLY A C 1
ATOM 616 O O . GLY A 1 82 ? -11.250 17.060 30.430 1.00 37.38 82 GLY A O 1
ATOM 617 N N . ASN A 1 83 ? -11.046 18.686 31.978 1.00 39.25 83 ASN A N 1
ATOM 618 C CA . ASN A 1 83 ? -11.353 17.873 33.154 1.00 39.25 83 ASN A CA 1
ATOM 619 C C . ASN A 1 83 ? -12.824 17.447 33.073 1.00 39.25 83 ASN A C 1
ATOM 621 O O . ASN A 1 83 ? -13.668 18.339 33.096 1.00 39.25 83 ASN A O 1
ATOM 625 N N . TYR A 1 84 ? -13.091 16.141 33.046 1.00 46.66 84 TYR A N 1
ATOM 626 C CA . TYR A 1 84 ? -14.179 15.463 33.763 1.00 46.66 84 TYR A CA 1
ATOM 627 C C . TYR A 1 84 ? -13.771 14.009 34.002 1.00 46.66 84 TYR A C 1
ATOM 629 O O . TYR A 1 84 ? -13.308 13.365 33.034 1.00 46.66 84 TYR A O 1
#

Secondary structure (DSSP, 8-state):
-------S----S---SS-----SS----S---------SS----SSS--------------SSS-----------TT------

Mean predicted aligned error: 13.86 Å

Solvent-accessible surface area (backbone atoms only — not comparable to full-atom values): 6911 Å² total; per-residue (Å²): 137,89,88,85,83,87,78,92,78,86,86,80,93,78,85,75,74,90,71,83,90,86,79,81,93,78,85,88,75,86,83,80,77,85,86,86,87,87,65,70,84,64,87,87,81,80,86,88,80,77,82,92,69,94,80,74,82,69,88,76,94,58,97,64,73,84,82,79,76,79,71,75,73,68,76,77,86,74,80,75,85,77,95,128

Sequence (84 aa):
MKTEIYLGKVVLSSVNNNAGLLYGENTLRGWQIRTKGNAALGRVNGDGNLIASRLNFLNDPDIFDTVIKTQNCNQAGSDSAGNY

pLDDT: mean 72.5, std 13.5, range [37.38, 89.69]

Radius of gyration: 23.07 Å; Cα contacts (8 Å, |Δi|>4): 14; chains: 1; bounding box: 39×44×59 Å